Protein AF-A0A6A4AUQ0-F1 (afdb_monomer)

Solvent-accessible surface area (backbone atoms only — not comparable to full-atom values): 6486 Å² total; per-residue (Å²): 139,89,86,76,81,77,46,74,58,67,99,70,94,49,75,67,59,65,53,58,69,72,72,79,63,72,70,46,73,42,53,32,91,55,49,77,44,61,70,59,41,46,53,46,26,68,66,72,34,41,33,36,43,28,45,26,44,91,48,53,50,71,60,46,48,56,43,51,46,50,27,61,69,42,98,41,94,38,50,38,28,57,34,85,76,28,27,64,53,75,83,98,38,68,43,75,63,71,73,36,57,63,58,62,56,69,79,115

Foldseek 3Di:
DDPFPWDWDAPDDDPVVVVVVVPDADEAEDDQVCLPVLVVLQVNLVVQGEYEREHHLQDALVVSVVSVVSSCPHPHRHTYIYGQDFHDDDPPDGDGDPVSVVVNVPPD

InterPro domains:
  IPR006218 DAHP synthetase I/KDSA [PF00793] (26-104)
  IPR006269 3-deoxy-8-phosphooctulonate synthase [PTHR21057] (27-106)
  IPR013785 Aldolase-type TIM barrel [G3DSA:3.20.20.70] (16-108)

Mean predicted aligned error: 8.59 Å

Structure (mmCIF, N/CA/C/O backbone):
data_AF-A0A6A4AUQ0-F1
#
_entry.id   AF-A0A6A4AUQ0-F1
#
loop_
_atom_site.group_PDB
_atom_site.id
_atom_site.type_symbol
_atom_site.label_atom_id
_atom_site.label_alt_id
_atom_site.label_comp_id
_atom_site.label_asym_id
_atom_site.label_entity_id
_atom_site.label_seq_id
_atom_site.pdbx_PDB_ins_code
_atom_site.Cartn_x
_atom_site.Cartn_y
_atom_site.Cartn_z
_atom_site.occupancy
_atom_site.B_iso_or_equiv
_atom_site.auth_seq_id
_atom_site.auth_comp_id
_atom_site.auth_asym_id
_atom_site.auth_atom_id
_atom_site.pdbx_PDB_model_num
ATOM 1 N N . MET A 1 1 ? -14.450 -9.955 -18.196 1.00 26.66 1 MET A N 1
ATOM 2 C CA . MET A 1 1 ? -13.160 -10.447 -17.659 1.00 26.66 1 MET A CA 1
ATOM 3 C C . MET A 1 1 ? -12.853 -9.687 -16.373 1.00 26.66 1 MET A C 1
ATOM 5 O O . MET A 1 1 ? -12.638 -8.486 -16.428 1.00 26.66 1 MET A O 1
ATOM 9 N N . ARG A 1 2 ? -12.979 -10.337 -15.208 1.00 23.33 2 ARG A N 1
ATOM 10 C CA . ARG A 1 2 ? -13.065 -9.689 -13.885 1.00 23.33 2 ARG A CA 1
ATOM 11 C C . ARG A 1 2 ? -11.910 -10.175 -13.001 1.00 23.33 2 ARG A C 1
ATOM 13 O O . ARG A 1 2 ? -12.108 -11.018 -12.141 1.00 23.33 2 ARG A O 1
ATOM 20 N N . PHE A 1 3 ? -10.703 -9.664 -13.241 1.00 23.50 3 PHE A N 1
ATOM 21 C CA . PHE A 1 3 ? -9.545 -9.862 -12.360 1.00 23.50 3 PHE A CA 1
ATOM 22 C C . PHE A 1 3 ? -9.271 -8.558 -11.600 1.00 23.50 3 PHE A C 1
ATOM 24 O O . PHE A 1 3 ? -8.376 -7.795 -11.942 1.00 23.50 3 PHE A O 1
ATOM 31 N N . LEU A 1 4 ? -10.082 -8.274 -10.578 1.00 27.77 4 LEU A N 1
ATOM 32 C CA . LEU A 1 4 ? -9.727 -7.303 -9.540 1.00 27.77 4 LEU A CA 1
ATOM 33 C C . LEU A 1 4 ? -9.324 -8.115 -8.304 1.00 27.77 4 LEU A C 1
ATOM 35 O O . LEU A 1 4 ? -10.179 -8.569 -7.547 1.00 27.77 4 LEU A O 1
ATOM 39 N N . LEU A 1 5 ? -8.023 -8.346 -8.128 1.00 32.12 5 LEU A N 1
ATOM 40 C CA . LEU A 1 5 ? -7.460 -8.916 -6.901 1.00 32.12 5 LEU A CA 1
ATOM 41 C C . LEU A 1 5 ? -7.520 -7.851 -5.790 1.00 32.12 5 LEU A C 1
ATOM 43 O O . LEU A 1 5 ? -6.547 -7.163 -5.499 1.00 32.12 5 LEU A O 1
ATOM 47 N N . LEU A 1 6 ? -8.710 -7.681 -5.212 1.00 40.56 6 LEU A N 1
ATOM 48 C CA . LEU A 1 6 ? -8.962 -6.937 -3.978 1.00 40.56 6 LEU A CA 1
ATOM 49 C C . LEU A 1 6 ? -8.591 -7.837 -2.794 1.00 40.56 6 LEU A C 1
ATOM 51 O O . LEU A 1 6 ? -9.352 -8.735 -2.440 1.00 40.56 6 LEU A O 1
ATOM 55 N N . TYR A 1 7 ? -7.435 -7.606 -2.175 1.00 45.91 7 TYR A N 1
ATOM 56 C CA . TYR A 1 7 ? -7.102 -8.238 -0.899 1.00 45.91 7 TYR A CA 1
ATOM 57 C C . TYR A 1 7 ? -7.553 -7.336 0.253 1.00 45.91 7 TYR A C 1
ATOM 59 O O . TYR A 1 7 ? -6.978 -6.274 0.493 1.00 45.91 7 TYR A O 1
ATOM 67 N N . ALA A 1 8 ? -8.607 -7.763 0.949 1.00 46.47 8 ALA A N 1
ATOM 68 C CA . ALA A 1 8 ? -9.033 -7.181 2.216 1.00 46.47 8 ALA A CA 1
ATOM 69 C C . ALA A 1 8 ? -8.228 -7.820 3.354 1.00 46.47 8 ALA A C 1
ATOM 71 O O . ALA A 1 8 ? -8.193 -9.046 3.469 1.00 46.47 8 ALA A O 1
ATOM 72 N N . VAL A 1 9 ? -7.584 -6.993 4.175 1.00 49.81 9 VAL A N 1
ATOM 73 C CA . VAL A 1 9 ? -6.841 -7.425 5.362 1.00 49.81 9 VAL A CA 1
ATOM 74 C C . VAL A 1 9 ? -7.561 -6.819 6.569 1.00 49.81 9 VAL A C 1
ATOM 76 O O . VAL A 1 9 ? -7.485 -5.613 6.780 1.00 49.81 9 VAL A O 1
ATOM 79 N N . SER A 1 10 ? -8.308 -7.628 7.330 1.00 44.78 10 SER A N 1
ATOM 80 C CA . SER A 1 10 ? -8.867 -7.230 8.635 1.00 44.78 10 SER A CA 1
ATOM 81 C C . SER A 1 10 ? -8.485 -8.244 9.713 1.00 44.78 10 SER A C 1
ATOM 83 O O . SER A 1 10 ? -8.357 -9.439 9.443 1.00 44.78 10 SER A O 1
ATOM 85 N N . LYS A 1 11 ? -8.295 -7.759 10.946 1.00 43.72 11 LYS A N 1
ATOM 86 C CA . LYS A 1 11 ? -7.761 -8.528 12.084 1.00 43.72 11 LYS A CA 1
ATOM 87 C C . LYS A 1 11 ? -8.741 -9.525 12.730 1.00 43.72 11 LYS A C 1
ATOM 89 O O . LYS A 1 11 ? -8.339 -10.230 13.647 1.00 43.72 11 LYS A O 1
ATOM 94 N N . THR A 1 12 ? -10.001 -9.633 12.293 1.00 38.75 12 THR A N 1
ATOM 95 C CA . THR A 1 12 ? -10.969 -10.620 12.829 1.00 38.75 12 THR A CA 1
ATOM 96 C C . THR A 1 12 ? -12.005 -11.045 11.774 1.00 38.75 12 THR A C 1
ATOM 98 O O . THR A 1 12 ? -12.640 -10.182 11.174 1.00 38.75 12 TH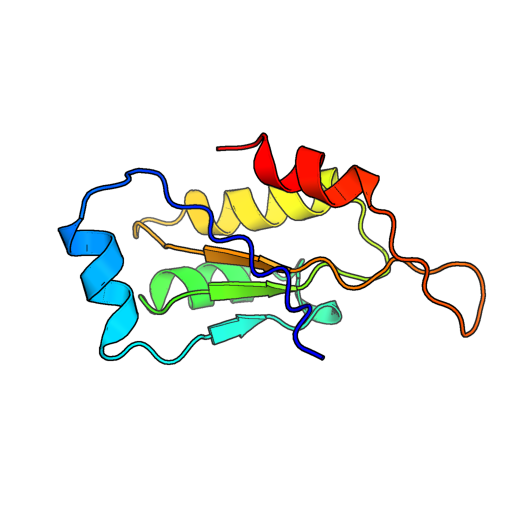R A O 1
ATOM 101 N N . PRO A 1 13 ? -12.251 -12.349 11.520 1.00 49.03 13 PRO A N 1
ATOM 102 C CA . PRO A 1 13 ? -13.268 -12.770 10.562 1.00 49.03 13 PRO A CA 1
ATOM 103 C C . PRO A 1 13 ? -14.548 -13.224 11.282 1.00 49.03 13 PRO A C 1
ATOM 105 O O . PRO A 1 13 ? -14.842 -14.415 11.336 1.00 49.03 13 PRO A O 1
ATOM 108 N N . SER A 1 14 ? -15.349 -12.294 11.811 1.00 49.00 14 SER A N 1
ATOM 109 C CA . SER A 1 14 ? -16.733 -12.612 12.205 1.00 49.00 14 SER A CA 1
ATOM 110 C C . SER A 1 14 ? -17.690 -12.409 11.017 1.00 49.00 14 SER A C 1
ATOM 112 O O . SER A 1 14 ? -17.559 -11.461 10.237 1.00 49.00 14 SER A O 1
ATOM 114 N N . LEU A 1 15 ? -18.668 -13.309 10.845 1.00 54.44 15 LEU A N 1
ATOM 115 C CA . LEU A 1 15 ? -19.675 -13.266 9.762 1.00 54.44 15 LEU A CA 1
ATOM 116 C C . LEU A 1 15 ? -20.440 -11.928 9.705 1.00 54.44 15 LEU A C 1
ATOM 118 O O . LEU A 1 15 ? -20.782 -11.446 8.624 1.00 54.44 15 LEU A O 1
ATOM 122 N N . LEU A 1 16 ? -20.627 -11.289 10.862 1.00 51.75 16 LEU A N 1
ATOM 123 C CA . LEU A 1 16 ? -21.245 -9.970 11.008 1.00 51.75 16 LEU A CA 1
ATOM 124 C C . LEU A 1 16 ? -20.388 -8.837 10.423 1.00 51.75 16 LEU A C 1
ATOM 126 O O . LEU A 1 16 ? -20.933 -7.934 9.791 1.00 51.75 16 LEU A O 1
ATOM 130 N N . GLN A 1 17 ? -19.054 -8.895 10.541 1.00 52.12 17 GLN A N 1
ATOM 131 C CA . GLN A 1 17 ? -18.185 -7.927 9.865 1.00 52.12 17 GLN A CA 1
ATOM 132 C C . GLN A 1 17 ? -18.243 -8.103 8.346 1.00 52.12 17 GLN A C 1
ATOM 134 O O . GLN A 1 17 ? -18.394 -7.105 7.652 1.00 52.12 17 GLN A O 1
ATOM 139 N N . LYS A 1 18 ? -18.239 -9.343 7.824 1.00 49.94 18 LYS A N 1
ATOM 140 C CA . LYS A 1 18 ? -18.433 -9.639 6.383 1.00 49.94 18 LYS A CA 1
ATOM 141 C C . LYS A 1 18 ? -19.714 -9.015 5.808 1.00 49.94 18 LYS A C 1
ATOM 143 O O . LYS A 1 18 ? -19.689 -8.497 4.694 1.00 49.94 18 LYS A O 1
ATOM 148 N N . LEU A 1 19 ? -20.807 -9.022 6.571 1.00 47.53 19 LEU A N 1
ATOM 149 C CA . LEU A 1 19 ? -22.075 -8.383 6.198 1.00 47.53 19 LEU A CA 1
ATOM 150 C C . LEU A 1 19 ? -22.034 -6.848 6.32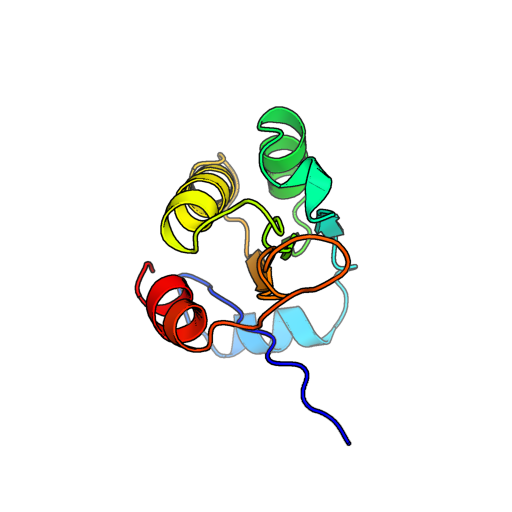5 1.00 47.53 19 LEU A C 1
ATOM 152 O O . LEU A 1 19 ? -22.632 -6.162 5.499 1.00 47.53 19 LEU A O 1
ATOM 156 N N . ARG A 1 20 ? -21.264 -6.297 7.276 1.00 44.38 20 ARG A N 1
ATOM 157 C CA . ARG A 1 20 ? -21.065 -4.844 7.475 1.00 44.38 20 ARG A CA 1
ATOM 158 C C . ARG A 1 20 ? -20.483 -4.142 6.241 1.00 44.38 20 ARG A C 1
ATOM 160 O O . ARG A 1 20 ? -20.849 -3.008 5.947 1.00 44.38 20 ARG A O 1
ATOM 167 N N . TRP A 1 21 ? -19.621 -4.829 5.494 1.00 46.72 21 TRP A N 1
ATOM 168 C CA . TRP A 1 21 ? -19.048 -4.357 4.225 1.00 46.72 21 TRP A CA 1
ATOM 169 C C . TRP A 1 21 ? -20.058 -4.255 3.088 1.00 46.72 21 TRP A C 1
ATOM 171 O O . TRP A 1 21 ? -19.864 -3.483 2.152 1.00 46.72 21 TRP A O 1
ATOM 181 N N . ARG A 1 22 ? -21.115 -5.067 3.157 1.00 44.81 22 ARG A N 1
ATOM 182 C CA . ARG A 1 22 ? -22.032 -5.31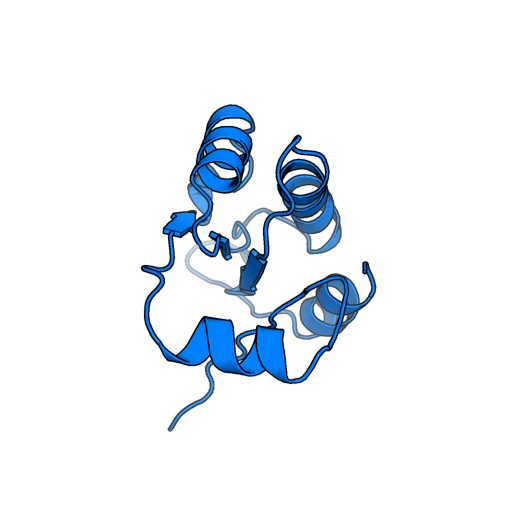2 2.047 1.00 44.81 22 ARG A CA 1
ATOM 183 C C . ARG A 1 22 ? -23.070 -4.212 1.876 1.00 44.81 22 ARG A C 1
ATOM 185 O O . ARG A 1 22 ? -23.674 -4.150 0.813 1.00 44.81 22 ARG A O 1
ATOM 192 N N . PHE A 1 23 ? -23.256 -3.360 2.889 1.00 39.94 23 PHE A N 1
ATOM 193 C CA . PHE A 1 23 ? -24.351 -2.399 2.884 1.00 39.94 23 PHE A CA 1
ATOM 194 C C . PHE A 1 23 ? -23.953 -0.959 2.575 1.00 39.94 23 PHE A C 1
ATOM 196 O O . PHE A 1 23 ? -24.474 -0.471 1.591 1.00 39.94 23 PHE A O 1
ATOM 203 N N . LEU A 1 24 ? -23.059 -0.256 3.279 1.00 48.12 24 LEU A N 1
ATOM 204 C CA . LEU A 1 24 ? -22.842 1.175 2.968 1.00 48.12 24 LEU A CA 1
ATOM 205 C C . LEU A 1 24 ? -21.570 1.751 3.612 1.00 48.12 24 LEU A C 1
ATOM 207 O O . LEU A 1 24 ? -21.631 2.441 4.627 1.00 48.12 24 LEU A O 1
ATOM 211 N N . LYS A 1 25 ? -20.396 1.549 3.008 1.00 54.34 25 LYS A N 1
ATOM 212 C CA . LYS A 1 25 ? -19.269 2.468 3.243 1.00 54.34 25 LYS A CA 1
ATOM 213 C C . LYS A 1 25 ? -18.605 2.845 1.929 1.00 54.34 25 LYS A C 1
ATOM 215 O O . LYS A 1 25 ? -18.019 2.003 1.256 1.00 54.34 25 LYS A O 1
ATOM 220 N N . THR A 1 26 ? -18.668 4.133 1.598 1.00 79.00 26 THR A N 1
ATOM 221 C CA . THR A 1 26 ? -17.855 4.753 0.550 1.00 79.00 26 THR A CA 1
ATOM 222 C C . THR A 1 26 ? -16.387 4.426 0.812 1.00 79.00 26 THR A C 1
ATOM 224 O O . THR A 1 26 ? -15.867 4.736 1.885 1.00 79.00 26 THR A O 1
ATOM 227 N N . ILE A 1 27 ? -15.730 3.772 -0.146 1.00 83.69 27 ILE A N 1
ATOM 228 C CA . ILE A 1 27 ? -14.311 3.420 -0.047 1.00 83.69 27 ILE A CA 1
ATOM 229 C C . ILE A 1 27 ? -13.489 4.690 -0.252 1.00 83.69 27 ILE A C 1
ATOM 231 O O . ILE A 1 27 ? -13.597 5.343 -1.289 1.00 83.69 27 ILE A O 1
ATOM 235 N N . PHE A 1 28 ? -12.640 5.019 0.716 1.00 89.25 28 PHE A N 1
ATOM 236 C CA . PHE A 1 28 ? -11.685 6.109 0.600 1.00 89.25 28 PHE A CA 1
ATOM 237 C C . PHE A 1 28 ? -10.408 5.587 -0.062 1.00 89.25 28 PHE A C 1
ATOM 239 O O . PHE A 1 28 ? -9.660 4.802 0.522 1.00 89.25 28 PHE A O 1
ATOM 246 N N . GLN A 1 29 ? -10.177 5.967 -1.317 1.00 92.62 29 GLN A N 1
ATOM 247 C CA . GLN A 1 29 ? -8.989 5.547 -2.058 1.00 92.62 29 GLN A CA 1
ATOM 248 C C . GLN A 1 29 ? -7.828 6.512 -1.837 1.00 92.62 29 GLN A C 1
ATOM 250 O O . GLN A 1 29 ? -7.959 7.709 -2.069 1.00 92.62 29 GLN A O 1
ATOM 255 N N . ILE A 1 30 ? -6.664 5.961 -1.495 1.00 94.69 30 ILE A N 1
ATOM 256 C CA . ILE A 1 30 ? -5.401 6.695 -1.461 1.00 94.69 30 ILE A CA 1
ATOM 257 C C . ILE A 1 30 ? -4.671 6.458 -2.789 1.00 94.69 30 ILE A C 1
ATOM 259 O O . ILE A 1 30 ? -4.348 5.308 -3.121 1.00 94.69 30 ILE A O 1
ATOM 263 N N . PRO A 1 31 ? -4.417 7.518 -3.578 1.00 95.12 31 PRO A 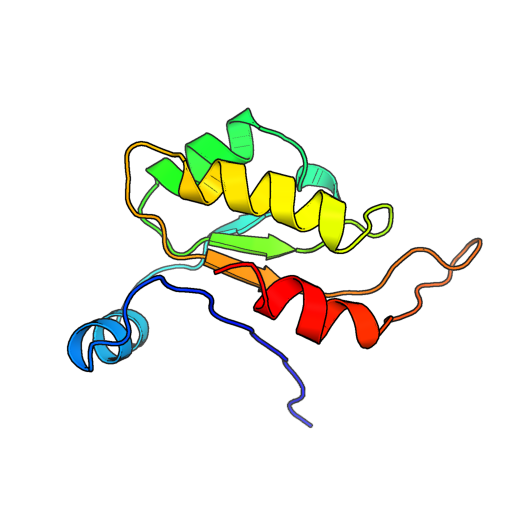N 1
ATOM 264 C CA . PRO A 1 31 ? -3.655 7.417 -4.814 1.00 95.12 31 PRO A CA 1
ATOM 265 C C . PRO A 1 31 ? -2.234 6.902 -4.573 1.00 95.12 31 PRO A C 1
ATOM 267 O O . PRO A 1 31 ? -1.600 7.221 -3.572 1.00 95.12 31 PRO A O 1
ATOM 270 N N . ALA A 1 32 ? -1.701 6.161 -5.545 1.00 93.81 32 ALA A N 1
ATOM 271 C CA . ALA A 1 32 ? -0.380 5.535 -5.463 1.00 93.81 32 ALA A CA 1
ATOM 272 C C . ALA A 1 32 ? 0.751 6.531 -5.151 1.00 93.81 32 ALA A C 1
ATOM 274 O O . ALA A 1 32 ? 1.641 6.234 -4.356 1.00 93.81 32 ALA A O 1
ATOM 275 N N . PHE A 1 33 ? 0.678 7.730 -5.730 1.00 93.94 33 PHE A N 1
ATOM 276 C CA . PHE A 1 33 ? 1.645 8.807 -5.517 1.00 93.94 33 PHE A CA 1
ATOM 277 C C . PHE A 1 33 ? 1.630 9.352 -4.078 1.00 93.94 33 PHE A C 1
ATOM 279 O O . PHE A 1 33 ? 2.661 9.745 -3.545 1.00 93.94 33 PHE A O 1
ATOM 286 N N . LEU A 1 34 ? 0.469 9.309 -3.416 1.00 95.00 34 LEU A N 1
ATOM 287 C CA . LEU A 1 34 ? 0.268 9.820 -2.058 1.00 95.00 34 LEU A CA 1
ATOM 288 C C . LEU A 1 34 ? 0.379 8.729 -0.984 1.00 95.00 34 LEU A C 1
ATOM 290 O O . LEU A 1 34 ? 0.182 8.999 0.197 1.00 95.00 34 LEU A O 1
ATOM 294 N N . SER A 1 35 ? 0.742 7.502 -1.366 1.00 92.69 35 SER A N 1
ATOM 295 C CA . SER A 1 35 ? 0.794 6.334 -0.474 1.00 92.69 35 SER A CA 1
ATOM 296 C C . SER A 1 35 ? 1.784 6.451 0.693 1.00 92.69 35 SER A C 1
ATOM 298 O O . SER A 1 35 ? 1.718 5.646 1.619 1.00 92.69 35 SER A O 1
ATOM 300 N N . ARG A 1 36 ? 2.688 7.443 0.683 1.00 92.94 36 ARG A N 1
ATOM 301 C CA . ARG A 1 36 ? 3.628 7.711 1.788 1.00 92.94 36 ARG A CA 1
ATOM 302 C C . ARG A 1 36 ? 3.280 8.920 2.655 1.00 92.94 36 ARG A C 1
ATOM 304 O O . ARG A 1 36 ? 4.003 9.167 3.620 1.00 92.94 36 ARG A O 1
ATOM 311 N N . GLN A 1 37 ? 2.235 9.677 2.327 1.00 95.19 37 GLN A N 1
ATOM 312 C CA . GLN A 1 37 ? 1.877 10.871 3.090 1.00 95.19 37 GLN A CA 1
ATOM 313 C C . GLN A 1 37 ? 1.247 10.457 4.419 1.00 95.19 37 GLN A C 1
ATOM 315 O O . GLN A 1 37 ? 0.115 9.978 4.455 1.00 95.19 37 GLN A O 1
ATOM 320 N N . THR A 1 38 ? 2.009 10.586 5.507 1.00 94.06 38 THR A N 1
ATOM 321 C CA . THR A 1 38 ? 1.598 10.127 6.843 1.00 94.06 38 THR A CA 1
ATOM 322 C C . THR A 1 38 ? 0.304 10.796 7.281 1.00 94.06 38 THR A C 1
ATOM 324 O O . THR A 1 38 ? -0.617 10.097 7.690 1.00 94.06 38 THR A O 1
ATOM 327 N N . ASP A 1 39 ? 0.204 12.113 7.118 1.00 94.38 39 ASP A N 1
ATOM 328 C CA . ASP A 1 39 ? -0.958 12.879 7.573 1.00 94.38 39 ASP A CA 1
ATOM 329 C C . ASP A 1 39 ? -2.227 12.458 6.828 1.00 94.38 39 ASP A C 1
ATOM 331 O O . ASP A 1 39 ? -3.280 12.276 7.436 1.00 94.38 39 ASP A O 1
ATOM 335 N N . LEU A 1 40 ? -2.109 12.187 5.522 1.00 94.12 40 LEU A N 1
ATOM 336 C CA . LEU A 1 40 ? -3.213 11.673 4.714 1.00 94.12 40 LEU A CA 1
ATOM 337 C C . LEU A 1 40 ? -3.641 10.272 5.162 1.00 94.12 40 LEU A C 1
ATOM 339 O O . LEU A 1 40 ? -4.835 9.998 5.241 1.00 94.12 40 LEU A O 1
ATOM 343 N N . LEU A 1 41 ? -2.685 9.383 5.449 1.00 93.00 41 LEU A N 1
ATOM 344 C CA . LEU A 1 41 ? -2.974 8.030 5.934 1.00 93.00 41 LEU A CA 1
ATOM 345 C C . LEU A 1 41 ? -3.701 8.082 7.283 1.00 93.00 41 LEU A C 1
ATOM 347 O O . LEU A 1 41 ? -4.727 7.429 7.452 1.00 93.00 41 LEU A O 1
ATOM 351 N N . VAL A 1 42 ? -3.213 8.898 8.217 1.00 92.94 42 VAL A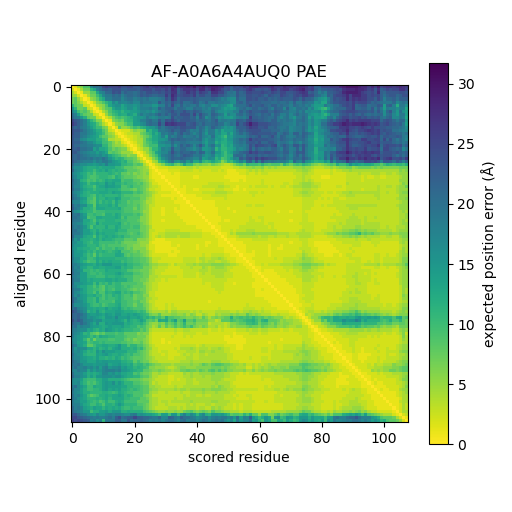 N 1
ATOM 352 C CA . VAL A 1 42 ? -3.820 9.056 9.545 1.00 92.94 42 VAL A CA 1
ATOM 353 C C . VAL A 1 42 ? -5.218 9.669 9.438 1.00 92.94 42 VAL A C 1
ATOM 355 O O . VAL A 1 42 ? -6.161 9.153 10.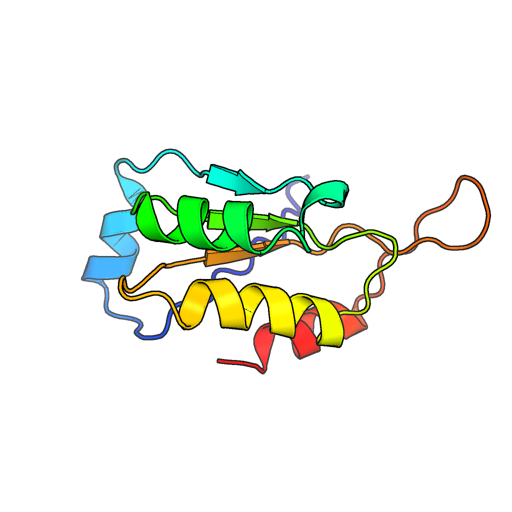039 1.00 92.94 42 VAL A O 1
ATOM 358 N N . ALA A 1 43 ? -5.397 10.711 8.623 1.00 92.00 43 ALA A N 1
ATOM 359 C CA . ALA A 1 43 ? -6.707 11.312 8.380 1.00 92.00 43 ALA A CA 1
ATOM 360 C C . ALA A 1 43 ? -7.690 10.315 7.737 1.00 92.00 43 ALA A C 1
ATOM 362 O O . ALA A 1 43 ? -8.851 10.226 8.145 1.00 92.00 43 ALA A O 1
ATOM 363 N N . ALA A 1 44 ? -7.222 9.522 6.768 1.00 91.25 44 ALA A N 1
ATOM 364 C CA . ALA A 1 44 ? -8.020 8.491 6.113 1.00 91.25 44 ALA A CA 1
ATOM 365 C C . ALA A 1 44 ? -8.467 7.403 7.097 1.00 91.25 44 ALA A C 1
ATOM 367 O O . ALA A 1 44 ? -9.636 7.019 7.083 1.00 91.25 44 ALA A O 1
ATOM 368 N N . ALA A 1 45 ? -7.577 6.948 7.977 1.00 90.25 45 ALA A N 1
ATOM 369 C CA . ALA A 1 45 ? -7.908 5.978 9.015 1.00 90.25 45 ALA A CA 1
ATOM 370 C C . ALA A 1 45 ? -8.927 6.535 10.027 1.00 90.25 45 ALA A C 1
ATOM 372 O O . ALA A 1 45 ? -9.961 5.921 10.306 1.00 90.25 45 ALA A O 1
ATOM 373 N N . ASN A 1 46 ? -8.732 7.777 10.473 1.00 89.88 46 ASN A N 1
ATOM 374 C CA . ASN A 1 46 ? -9.650 8.435 11.405 1.00 89.88 46 ASN A CA 1
ATOM 375 C C . ASN A 1 46 ? -11.051 8.684 10.810 1.00 89.88 46 ASN A C 1
ATOM 377 O O . ASN A 1 46 ? -12.037 8.717 11.553 1.00 89.88 46 ASN A O 1
ATOM 381 N N . SER A 1 47 ? -11.178 8.758 9.478 1.00 86.44 47 SER A N 1
ATOM 382 C CA . SER A 1 47 ? -12.467 8.930 8.785 1.00 86.44 47 SER A CA 1
ATOM 383 C C . SER A 1 47 ? -13.487 7.818 9.076 1.00 86.44 47 SER A C 1
ATOM 385 O O . SER A 1 47 ? -14.688 8.004 8.873 1.00 86.44 47 SER A O 1
ATOM 387 N N . GLY A 1 48 ? -13.034 6.645 9.539 1.00 82.31 48 GLY A N 1
ATOM 388 C CA . GLY A 1 48 ? -13.896 5.492 9.807 1.00 82.31 48 GLY A CA 1
ATOM 389 C C . GLY A 1 48 ? -14.456 4.813 8.570 1.00 82.31 48 GLY A C 1
ATOM 390 O O . GLY A 1 48 ? -15.330 3.948 8.695 1.00 82.31 48 GLY A O 1
ATOM 391 N N . ARG A 1 49 ? -14.005 5.210 7.382 1.00 84.88 49 ARG A N 1
ATOM 392 C CA . ARG A 1 49 ? -14.327 4.556 6.116 1.00 84.88 49 ARG A CA 1
ATOM 393 C C . ARG A 1 49 ? -13.312 3.460 5.821 1.00 84.88 49 ARG A C 1
ATOM 395 O O . ARG A 1 49 ? -12.220 3.442 6.375 1.00 84.88 49 ARG A O 1
ATOM 402 N N . LEU A 1 50 ? -13.688 2.556 4.921 1.00 87.19 50 LEU A N 1
ATOM 403 C CA . LEU A 1 50 ? -12.749 1.594 4.361 1.00 87.19 50 LEU A CA 1
ATOM 404 C C . LEU A 1 50 ? -11.667 2.335 3.585 1.00 87.19 50 LEU A C 1
ATOM 406 O O . LEU A 1 50 ? -12.000 3.071 2.653 1.00 87.19 50 LEU A O 1
ATOM 410 N N . VAL A 1 51 ? -10.400 2.102 3.913 1.00 90.94 51 VAL A N 1
ATOM 411 C CA . VAL A 1 51 ? -9.283 2.713 3.187 1.00 90.94 51 VAL A CA 1
ATOM 412 C C . VAL A 1 51 ? -8.741 1.731 2.155 1.00 90.94 51 VAL A C 1
ATOM 414 O O . VAL A 1 51 ? -8.337 0.625 2.491 1.00 90.94 51 VAL A O 1
ATOM 417 N N . ASN A 1 52 ? -8.698 2.128 0.887 1.00 93.00 52 ASN A N 1
ATOM 418 C CA . ASN A 1 52 ? -7.994 1.373 -0.146 1.00 93.00 52 ASN A CA 1
ATOM 419 C C . ASN A 1 52 ? -6.683 2.081 -0.496 1.00 93.00 52 ASN A C 1
ATOM 421 O O . ASN A 1 52 ? -6.679 3.125 -1.153 1.00 93.00 52 ASN A O 1
ATOM 425 N N . LEU A 1 53 ? -5.576 1.490 -0.058 1.00 93.69 53 LEU A N 1
ATOM 426 C CA . LEU A 1 53 ? -4.228 1.977 -0.282 1.00 93.69 53 LEU A CA 1
ATOM 427 C C . LEU A 1 53 ? -3.648 1.339 -1.548 1.00 93.69 53 LEU A C 1
ATOM 429 O O . LEU A 1 53 ? -3.405 0.132 -1.601 1.00 93.69 53 LEU A O 1
ATOM 433 N N . LYS A 1 54 ? -3.397 2.153 -2.577 1.00 94.88 54 LYS A N 1
ATOM 434 C CA . LYS A 1 54 ? -2.726 1.701 -3.804 1.00 94.88 54 LYS A CA 1
ATOM 435 C C . LYS A 1 54 ? -1.212 1.751 -3.627 1.00 94.88 54 LYS A C 1
ATOM 437 O O . LYS A 1 54 ? -0.679 2.774 -3.198 1.00 94.88 54 LYS A O 1
ATOM 442 N N . LYS A 1 55 ? -0.510 0.680 -4.006 1.00 93.69 55 LYS A N 1
ATOM 443 C CA . LYS A 1 55 ? 0.956 0.658 -3.987 1.00 93.69 55 LYS A CA 1
ATOM 444 C C . LYS A 1 55 ? 1.508 1.719 -4.938 1.00 93.69 55 LYS A C 1
ATOM 446 O O . LYS A 1 55 ? 1.080 1.811 -6.091 1.00 93.69 55 LYS A O 1
ATOM 451 N N . GLY A 1 56 ? 2.476 2.498 -4.464 1.00 93.69 56 GLY A N 1
ATOM 452 C CA . GLY A 1 56 ? 3.297 3.363 -5.311 1.00 93.69 56 GLY A CA 1
ATOM 453 C C . GLY A 1 56 ? 4.088 2.548 -6.337 1.00 93.69 56 GLY A C 1
ATOM 454 O O . GLY A 1 56 ? 4.602 1.473 -6.021 1.00 93.69 56 GLY A O 1
ATOM 455 N N . GLN A 1 57 ? 4.231 3.066 -7.558 1.00 93.44 57 GLN A N 1
ATOM 456 C CA . GLN A 1 57 ? 5.039 2.406 -8.593 1.00 93.44 57 GLN A CA 1
ATOM 457 C C . GLN A 1 57 ? 6.527 2.337 -8.215 1.00 93.44 57 GLN A C 1
ATOM 459 O O . GLN A 1 57 ? 7.245 1.463 -8.682 1.00 93.44 57 GLN A O 1
ATOM 464 N N . MET A 1 58 ? 6.975 3.234 -7.337 1.00 91.62 58 MET A N 1
ATOM 465 C CA . MET A 1 58 ? 8.353 3.309 -6.837 1.00 91.62 58 MET A CA 1
ATOM 466 C C . MET A 1 58 ? 8.551 2.529 -5.524 1.00 91.62 58 MET A C 1
ATOM 468 O O . MET A 1 58 ? 9.618 2.594 -4.925 1.00 91.62 58 MET A O 1
ATOM 472 N N . LEU A 1 59 ? 7.512 1.848 -5.021 1.00 92.06 59 LEU A N 1
ATOM 473 C CA . LEU A 1 59 ? 7.541 1.173 -3.722 1.00 92.06 59 LEU A CA 1
ATOM 474 C C . LEU A 1 59 ? 7.669 -0.339 -3.860 1.00 92.06 59 LEU A C 1
ATOM 476 O O . LEU A 1 59 ? 6.989 -0.962 -4.680 1.00 92.06 59 LEU A O 1
ATOM 480 N N . SER A 1 60 ? 8.463 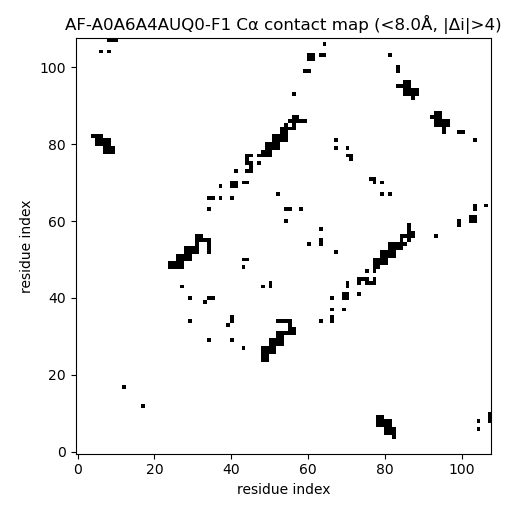-0.934 -2.971 1.00 92.06 60 SER A N 1
ATOM 481 C CA . SER A 1 60 ? 8.418 -2.371 -2.716 1.00 92.06 60 SER A CA 1
ATOM 482 C C . SER A 1 60 ? 7.171 -2.735 -1.899 1.00 92.06 60 SER A C 1
ATOM 484 O O . SER A 1 60 ? 6.566 -1.884 -1.234 1.00 92.06 60 SER A O 1
ATOM 486 N N . ALA A 1 61 ? 6.789 -4.015 -1.917 1.00 91.00 61 ALA A N 1
ATOM 487 C CA . ALA A 1 61 ? 5.729 -4.520 -1.044 1.00 91.00 61 ALA A CA 1
ATOM 488 C C . ALA A 1 61 ? 6.041 -4.267 0.442 1.00 91.00 61 ALA A C 1
ATOM 490 O O . ALA A 1 61 ? 5.164 -3.871 1.201 1.00 91.00 61 ALA A O 1
ATOM 491 N N . GLU A 1 62 ? 7.302 -4.421 0.848 1.00 91.00 62 GLU A N 1
ATOM 492 C CA . GLU A 1 62 ? 7.750 -4.225 2.232 1.00 91.00 62 GLU A CA 1
ATOM 493 C C . GLU A 1 62 ? 7.606 -2.771 2.686 1.00 91.00 62 GLU A C 1
ATOM 495 O O . GLU A 1 62 ? 7.112 -2.506 3.781 1.00 91.00 62 GLU A O 1
ATOM 500 N N . THR A 1 63 ? 7.940 -1.804 1.828 1.00 91.19 63 THR A N 1
ATOM 501 C CA . THR A 1 63 ? 7.730 -0.389 2.158 1.00 91.19 63 THR A CA 1
ATOM 502 C C . THR A 1 63 ? 6.242 -0.037 2.213 1.00 91.19 63 THR A C 1
ATOM 504 O O . THR A 1 63 ? 5.832 0.751 3.064 1.00 91.19 63 THR A O 1
ATOM 507 N N . MET A 1 64 ? 5.404 -0.641 1.362 1.00 91.75 64 MET A N 1
ATOM 508 C CA . MET A 1 64 ? 3.948 -0.460 1.430 1.00 91.75 64 MET A CA 1
ATOM 509 C C . MET A 1 64 ? 3.369 -0.946 2.766 1.00 91.75 64 MET A C 1
ATOM 511 O O . MET A 1 64 ? 2.459 -0.317 3.307 1.00 91.75 64 MET A O 1
ATOM 515 N N . LEU A 1 65 ? 3.929 -2.010 3.344 1.00 91.12 65 LEU A N 1
ATOM 516 C CA . LEU A 1 65 ? 3.518 -2.509 4.656 1.00 91.12 65 LEU A CA 1
ATOM 517 C C . LEU A 1 65 ? 3.802 -1.513 5.785 1.00 91.12 65 LEU A C 1
ATOM 519 O O . LEU A 1 65 ? 3.062 -1.483 6.761 1.00 91.12 65 LEU A O 1
ATOM 523 N N . LEU A 1 66 ? 4.811 -0.646 5.656 1.00 92.00 66 LEU A N 1
ATOM 524 C CA . LEU A 1 66 ? 5.034 0.441 6.617 1.00 92.00 66 LEU A CA 1
ATOM 525 C C . LEU A 1 66 ? 3.908 1.484 6.562 1.00 92.00 66 LEU A C 1
ATOM 527 O O . LEU A 1 66 ? 3.495 2.001 7.597 1.00 92.00 66 LEU A O 1
ATOM 531 N N . ALA A 1 67 ? 3.374 1.773 5.372 1.00 91.81 67 ALA A N 1
ATOM 532 C CA . ALA A 1 67 ? 2.202 2.636 5.226 1.00 91.81 67 ALA A CA 1
ATOM 533 C C . ALA A 1 67 ? 0.927 1.960 5.761 1.00 91.81 67 ALA A C 1
ATOM 535 O O . ALA A 1 67 ? 0.136 2.605 6.446 1.00 91.81 67 ALA A O 1
ATOM 536 N N . ALA A 1 68 ? 0.766 0.652 5.538 1.00 91.00 68 ALA A N 1
ATOM 537 C CA . ALA A 1 68 ? -0.317 -0.131 6.137 1.00 91.00 68 ALA A CA 1
ATOM 538 C C . ALA A 1 68 ? -0.234 -0.154 7.675 1.00 91.00 68 ALA A C 1
ATOM 540 O O . ALA A 1 68 ? -1.244 0.022 8.350 1.00 91.00 68 ALA A O 1
ATOM 541 N N . LYS A 1 69 ? 0.975 -0.266 8.245 1.00 90.75 69 LYS A N 1
ATOM 542 C CA . LYS A 1 69 ? 1.204 -0.142 9.693 1.00 90.75 69 LYS A CA 1
ATOM 543 C C . LYS A 1 69 ? 0.724 1.199 10.233 1.00 90.75 69 LYS A C 1
ATOM 545 O O . LYS A 1 69 ? 0.089 1.216 11.276 1.00 90.75 69 LYS A O 1
ATOM 550 N N . LYS A 1 70 ? 0.956 2.306 9.520 1.00 90.81 70 LYS A N 1
ATOM 551 C CA . LYS A 1 70 ? 0.451 3.628 9.931 1.00 90.81 70 LYS A CA 1
ATOM 552 C C . LYS A 1 70 ? -1.076 3.668 9.995 1.00 90.81 70 LYS A C 1
ATOM 554 O O . LYS A 1 70 ? -1.606 4.219 10.949 1.00 90.81 70 LYS A O 1
ATOM 559 N N . LEU A 1 71 ? -1.763 3.045 9.033 1.00 88.38 71 LEU A N 1
ATOM 560 C CA . LEU A 1 71 ? -3.224 2.888 9.069 1.00 88.38 71 LEU A CA 1
ATOM 561 C C . LEU A 1 71 ? -3.677 2.011 10.247 1.00 88.38 71 LEU A C 1
ATOM 563 O O . LEU A 1 71 ? -4.700 2.287 10.855 1.00 88.38 71 LEU A O 1
ATOM 567 N N . ALA A 1 72 ? -2.912 0.969 10.581 1.00 87.06 72 ALA A N 1
ATOM 568 C CA . ALA A 1 72 ? -3.233 0.048 11.671 1.00 87.06 72 ALA A CA 1
ATOM 569 C C . ALA A 1 72 ? -2.902 0.590 13.076 1.00 87.06 72 ALA A C 1
ATOM 571 O O . ALA A 1 72 ? -3.448 0.097 14.058 1.00 87.06 72 ALA A O 1
ATOM 572 N N . MET A 1 73 ? -1.977 1.548 13.190 1.00 85.88 73 MET A N 1
ATOM 573 C CA . MET A 1 73 ? -1.518 2.127 14.464 1.00 85.88 73 MET A CA 1
ATOM 574 C C . MET A 1 73 ? -2.299 3.383 14.873 1.00 85.88 73 MET A C 1
ATOM 576 O O . MET A 1 73 ? -1.980 3.995 15.891 1.00 85.88 73 MET A O 1
ATOM 580 N N . THR A 1 74 ? -3.311 3.793 14.106 1.00 84.31 74 THR A N 1
ATOM 581 C CA . THR A 1 74 ? -4.200 4.883 14.521 1.00 84.31 74 THR A CA 1
ATOM 582 C C . THR A 1 74 ? -5.111 4.460 15.669 1.00 84.31 74 THR A C 1
ATOM 584 O O . THR A 1 74 ? -5.412 3.283 15.834 1.00 84.31 74 THR A O 1
ATOM 587 N N . GLN A 1 75 ? -5.616 5.436 16.429 1.00 75.62 75 GLN A N 1
ATOM 588 C CA . GLN A 1 75 ? -6.511 5.195 17.571 1.00 75.62 75 GLN A CA 1
ATOM 589 C C . GLN A 1 75 ? -7.793 4.436 17.194 1.00 75.62 75 GLN A C 1
ATOM 591 O O . GLN A 1 75 ? -8.410 3.798 18.044 1.00 75.62 75 GLN A O 1
ATOM 596 N N . ARG A 1 76 ? -8.204 4.507 15.923 1.00 75.94 76 ARG A N 1
ATOM 597 C CA . ARG A 1 76 ? -9.372 3.805 15.402 1.00 75.94 76 ARG A CA 1
ATOM 598 C C . ARG A 1 76 ? -8.964 2.526 14.683 1.00 75.94 76 ARG A C 1
ATOM 600 O O . ARG A 1 76 ? -8.116 2.567 13.791 1.00 75.94 76 ARG A O 1
ATOM 607 N N . ASP A 1 77 ? -9.648 1.429 15.014 1.00 76.12 77 ASP A N 1
ATOM 608 C CA . ASP A 1 77 ? -9.546 0.183 14.257 1.00 76.12 77 ASP A CA 1
ATOM 609 C C . ASP A 1 77 ? -10.067 0.423 12.834 1.00 76.12 77 ASP A C 1
ATOM 611 O O . ASP A 1 77 ? -11.257 0.681 12.606 1.00 76.12 77 ASP A O 1
ATOM 615 N N . THR A 1 78 ? -9.127 0.462 11.896 1.00 78.00 78 THR A N 1
ATOM 616 C CA . THR A 1 78 ? -9.364 0.849 10.511 1.00 78.00 78 THR A CA 1
ATOM 617 C C . THR A 1 78 ? -9.201 -0.377 9.651 1.00 78.00 78 THR A C 1
ATOM 619 O O . THR A 1 78 ? -8.102 -0.906 9.501 1.00 78.00 78 THR A O 1
ATOM 622 N N . ASP A 1 79 ? -10.294 -0.796 9.030 1.00 85.00 79 ASP A N 1
ATOM 623 C CA . ASP A 1 79 ? -10.210 -1.828 8.022 1.00 85.00 79 ASP A CA 1
ATOM 624 C C . ASP A 1 79 ? -9.643 -1.235 6.713 1.00 85.00 79 ASP A C 1
ATOM 626 O O . ASP A 1 79 ? -10.095 -0.179 6.242 1.00 85.00 79 ASP A O 1
ATOM 630 N N . PHE A 1 80 ? -8.671 -1.913 6.095 1.00 87.81 80 PHE A N 1
ATOM 631 C CA . PHE A 1 80 ? -8.037 -1.441 4.863 1.00 87.81 80 PHE A CA 1
ATOM 632 C C . PHE A 1 80 ? -7.800 -2.542 3.821 1.00 87.81 80 PHE A C 1
ATOM 634 O O . PHE A 1 80 ? -7.798 -3.744 4.088 1.00 87.81 80 PHE A O 1
ATOM 641 N N . ILE A 1 81 ? -7.608 -2.091 2.585 1.00 90.25 81 ILE A N 1
ATOM 642 C CA . ILE A 1 81 ? -7.316 -2.898 1.404 1.00 90.25 81 ILE A CA 1
ATOM 643 C C . ILE A 1 81 ? -5.971 -2.446 0.853 1.00 90.25 81 ILE A C 1
ATOM 645 O O . ILE A 1 81 ? -5.726 -1.245 0.719 1.00 90.25 81 ILE A O 1
ATOM 649 N N . LEU A 1 82 ? -5.128 -3.406 0.483 1.00 92.19 82 LEU A N 1
ATOM 650 C CA . LEU A 1 82 ? -3.870 -3.146 -0.210 1.00 92.19 82 LEU A CA 1
ATOM 651 C C . LEU A 1 82 ? -4.027 -3.538 -1.680 1.00 92.19 82 LEU A C 1
ATOM 653 O O . LEU A 1 82 ? -4.346 -4.684 -1.992 1.00 92.19 82 LEU A O 1
ATOM 657 N N . THR A 1 83 ? -3.812 -2.583 -2.585 1.00 93.00 83 THR A N 1
ATOM 658 C CA . THR A 1 83 ? -3.927 -2.809 -4.032 1.00 93.00 83 THR A CA 1
ATOM 659 C C . THR A 1 83 ? -2.551 -2.776 -4.691 1.00 93.00 83 THR A C 1
ATOM 661 O O . THR A 1 83 ? -1.915 -1.720 -4.765 1.00 93.00 83 THR A O 1
ATOM 664 N N . GLU A 1 84 ? -2.118 -3.924 -5.213 1.00 92.62 84 GLU A N 1
ATOM 665 C CA . GLU A 1 84 ? -0.993 -4.024 -6.147 1.00 92.62 84 GLU A CA 1
ATOM 666 C C . GLU A 1 84 ? -1.407 -3.464 -7.515 1.00 92.62 84 GLU A C 1
ATOM 668 O O . GLU A 1 84 ? -2.523 -3.698 -7.981 1.00 92.62 84 GLU A O 1
ATOM 673 N N . ARG A 1 85 ? -0.525 -2.692 -8.151 1.00 94.44 85 ARG A N 1
ATOM 674 C CA . ARG A 1 85 ? -0.813 -2.052 -9.443 1.00 94.44 85 ARG A CA 1
ATOM 675 C C . ARG A 1 85 ? 0.421 -1.799 -10.309 1.00 94.44 85 ARG A C 1
ATOM 677 O O . ARG A 1 85 ? 0.405 -0.908 -11.158 1.00 94.44 85 ARG A O 1
ATOM 684 N N . GLY A 1 86 ? 1.477 -2.564 -10.069 1.00 94.00 86 GLY A N 1
ATOM 685 C CA . GLY A 1 86 ? 2.718 -2.510 -10.816 1.00 94.00 86 GLY A CA 1
ATOM 686 C C . GLY A 1 86 ? 3.788 -1.649 -10.154 1.00 94.00 86 GLY A C 1
ATOM 687 O O . GLY A 1 86 ? 3.517 -0.732 -9.371 1.00 94.00 86 GLY A O 1
ATOM 688 N N . SER A 1 87 ? 5.027 -1.971 -10.492 1.00 94.44 87 SER A N 1
ATOM 689 C CA 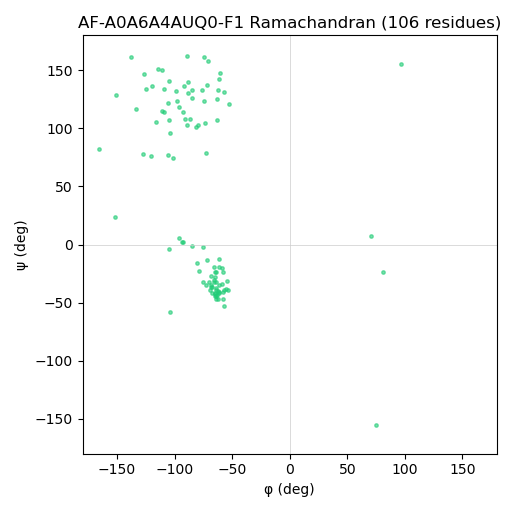. SER A 1 87 ? 6.229 -1.210 -10.167 1.00 94.44 87 SER A CA 1
ATOM 690 C C . SER A 1 87 ? 6.849 -0.672 -11.454 1.00 94.44 87 SER A C 1
ATOM 692 O O . SER A 1 87 ? 6.686 -1.292 -12.503 1.00 94.44 87 SER A O 1
ATOM 694 N N . MET A 1 88 ? 7.547 0.463 -11.384 1.00 95.38 88 MET A N 1
ATOM 695 C CA . MET A 1 88 ? 8.282 0.993 -12.539 1.00 95.38 88 MET A CA 1
ATOM 696 C C . MET A 1 88 ? 9.287 -0.034 -13.056 1.00 95.38 88 MET A C 1
ATOM 698 O O . MET A 1 88 ? 10.061 -0.590 -12.276 1.00 95.38 88 MET A O 1
ATOM 702 N N . PHE A 1 89 ? 9.266 -0.257 -14.367 1.00 95.56 89 PHE A N 1
ATOM 703 C CA . PHE A 1 89 ? 10.190 -1.137 -15.067 1.00 95.56 89 PHE A CA 1
ATOM 704 C C . PHE A 1 89 ? 10.817 -0.368 -16.229 1.00 95.56 89 PHE A C 1
ATOM 706 O O . PHE A 1 89 ? 10.393 -0.474 -17.371 1.00 95.56 89 PHE A O 1
ATOM 713 N N . GLY A 1 90 ? 11.796 0.478 -15.905 1.00 93.62 90 GLY A N 1
ATOM 714 C CA . GLY A 1 90 ? 12.327 1.451 -16.856 1.00 93.62 90 GLY A CA 1
ATOM 715 C C . GLY A 1 90 ? 11.375 2.629 -17.081 1.00 93.62 90 GLY A C 1
ATOM 716 O O . GLY A 1 90 ? 10.575 2.985 -16.210 1.00 93.62 90 GLY A O 1
ATOM 717 N N . TYR A 1 91 ? 11.510 3.270 -18.239 1.00 93.19 91 TYR A N 1
ATOM 718 C CA . TYR A 1 91 ? 10.701 4.423 -18.625 1.00 93.19 91 TYR A CA 1
ATOM 719 C C . TYR A 1 91 ? 9.469 3.975 -19.408 1.00 93.19 91 TYR A C 1
ATOM 721 O O . TYR A 1 91 ? 9.571 3.138 -20.293 1.00 93.19 91 TYR A O 1
ATOM 729 N N . GLY A 1 92 ? 8.307 4.547 -19.093 1.00 94.31 92 GLY A N 1
ATOM 730 C CA . GLY A 1 92 ? 7.048 4.258 -19.790 1.00 94.31 92 GLY A CA 1
ATOM 731 C C . GLY A 1 92 ? 6.335 2.980 -19.339 1.00 94.31 92 GLY A C 1
ATOM 732 O O . GLY A 1 92 ? 5.111 2.932 -19.423 1.00 94.31 92 GLY A O 1
ATOM 733 N N . ASP A 1 93 ? 7.059 2.013 -18.766 1.00 95.62 93 ASP A N 1
ATOM 734 C CA . ASP A 1 93 ? 6.514 0.690 -18.454 1.00 95.62 93 ASP A CA 1
ATOM 735 C C . ASP A 1 93 ? 6.343 0.393 -16.958 1.00 95.62 93 ASP A C 1
ATOM 737 O O . ASP A 1 93 ? 7.074 0.867 -16.078 1.00 95.62 93 ASP A O 1
ATOM 741 N N . LEU A 1 94 ? 5.343 -0.449 -16.676 1.00 96.06 94 LEU A N 1
ATOM 742 C CA . LEU A 1 94 ? 5.054 -1.001 -15.357 1.00 96.06 94 LEU A CA 1
ATOM 743 C C . LEU A 1 94 ? 5.016 -2.524 -15.429 1.00 96.06 94 LEU A C 1
ATOM 745 O O . LEU A 1 94 ? 4.325 -3.097 -16.268 1.00 96.06 94 LEU A O 1
AT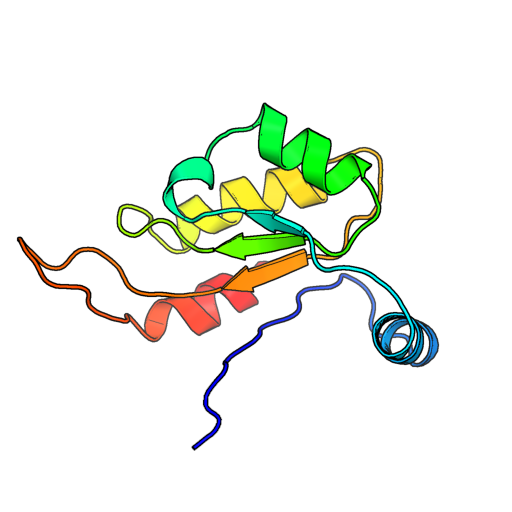OM 749 N N . VAL A 1 95 ? 5.676 -3.178 -14.479 1.00 95.25 95 VAL A N 1
ATOM 750 C CA . VAL A 1 95 ? 5.604 -4.631 -14.310 1.00 95.25 95 VAL A CA 1
ATOM 751 C C . VAL A 1 95 ? 4.822 -4.978 -13.051 1.00 95.25 95 VAL A C 1
ATOM 753 O O . VAL A 1 95 ? 5.044 -4.404 -11.981 1.00 95.25 95 VAL A O 1
ATOM 756 N N . VAL A 1 96 ? 3.896 -5.930 -13.161 1.00 94.44 96 VAL A N 1
ATOM 757 C CA . VAL A 1 96 ? 3.188 -6.484 -12.003 1.00 94.44 96 VAL A CA 1
ATOM 758 C C . VAL A 1 96 ? 3.989 -7.659 -11.460 1.00 94.44 96 VAL A C 1
ATOM 760 O O . VAL A 1 96 ? 3.965 -8.756 -12.009 1.00 94.44 96 VAL A O 1
ATOM 763 N N . ASP A 1 97 ? 4.693 -7.431 -10.355 1.00 92.81 97 ASP A N 1
ATOM 764 C CA . ASP A 1 97 ? 5.401 -8.494 -9.650 1.00 92.81 97 ASP A CA 1
ATOM 765 C C . ASP A 1 97 ? 4.438 -9.276 -8.742 1.00 92.81 97 ASP A C 1
ATOM 767 O O . ASP A 1 97 ? 4.103 -8.847 -7.634 1.00 92.81 97 ASP A O 1
ATOM 771 N N . ALA A 1 98 ? 4.000 -10.452 -9.199 1.00 91.44 98 ALA A N 1
ATOM 772 C CA . ALA A 1 98 ? 3.079 -11.312 -8.453 1.00 91.44 98 ALA A CA 1
ATOM 773 C C . ALA A 1 98 ? 3.640 -11.782 -7.096 1.00 91.44 98 ALA A C 1
ATOM 775 O O . ALA A 1 98 ? 2.861 -12.137 -6.209 1.00 91.44 98 ALA A O 1
ATOM 776 N N . ARG A 1 99 ? 4.964 -11.725 -6.879 1.00 91.19 99 ARG A N 1
ATOM 777 C CA . ARG A 1 99 ? 5.597 -12.049 -5.586 1.00 91.19 99 ARG A CA 1
ATOM 778 C C . ARG A 1 99 ? 5.214 -11.050 -4.491 1.00 91.19 99 ARG A C 1
ATOM 780 O O . ARG A 1 99 ? 5.320 -11.373 -3.309 1.00 91.19 99 ARG A O 1
ATOM 787 N N . ASN A 1 100 ? 4.728 -9.862 -4.853 1.00 90.62 100 ASN A N 1
ATOM 788 C CA . ASN A 1 100 ? 4.247 -8.875 -3.889 1.00 90.62 100 ASN A CA 1
ATOM 789 C C . ASN A 1 100 ? 2.942 -9.301 -3.209 1.00 90.62 100 ASN A C 1
ATOM 791 O O . ASN A 1 100 ? 2.753 -9.003 -2.035 1.00 90.62 100 ASN A O 1
ATOM 795 N N . LEU A 1 101 ? 2.061 -10.031 -3.898 1.00 89.12 101 LEU A N 1
ATOM 796 C CA . LEU A 1 101 ? 0.769 -10.463 -3.352 1.00 89.12 101 LEU A CA 1
ATOM 797 C C . LEU A 1 101 ? 0.908 -11.285 -2.053 1.00 89.12 101 LEU A C 1
ATOM 799 O O . LEU A 1 101 ? 0.310 -10.897 -1.046 1.00 89.12 101 LEU A O 1
ATOM 803 N N . PRO A 1 102 ? 1.711 -12.370 -1.999 1.00 90.06 102 PRO A N 1
ATOM 804 C CA . PRO A 1 102 ? 1.901 -13.118 -0.759 1.00 90.06 102 PRO A CA 1
ATOM 805 C C . PRO A 1 102 ? 2.620 -12.300 0.321 1.00 90.06 102 PRO A C 1
ATOM 807 O O . PRO A 1 102 ? 2.308 -12.460 1.499 1.00 90.06 102 PRO A O 1
ATOM 810 N N . LYS A 1 103 ? 3.535 -11.392 -0.051 1.00 89.56 103 LYS A N 1
ATOM 811 C CA . LYS A 1 103 ? 4.206 -10.494 0.905 1.00 89.56 103 LYS A CA 1
ATOM 812 C C . LYS A 1 103 ? 3.219 -9.534 1.572 1.00 89.56 103 LYS A C 1
ATOM 814 O O . LYS A 1 103 ? 3.227 -9.417 2.792 1.00 89.56 103 LYS A O 1
ATOM 819 N N . LEU A 1 104 ? 2.341 -8.905 0.789 1.00 86.88 104 LEU A N 1
ATOM 820 C CA . LEU A 1 104 ? 1.299 -8.005 1.292 1.00 86.88 104 LEU A CA 1
ATOM 821 C C . LEU A 1 104 ? 0.280 -8.743 2.172 1.00 86.88 104 LEU A C 1
ATOM 823 O O . LEU A 1 104 ? -0.224 -8.169 3.133 1.00 86.88 104 LEU A O 1
ATOM 827 N N . ARG A 1 105 ? 0.011 -10.022 1.878 1.00 83.06 105 ARG A N 1
ATOM 828 C CA . ARG A 1 105 ? -0.885 -10.870 2.675 1.00 83.06 105 ARG A CA 1
ATOM 829 C C . ARG A 1 105 ? -0.284 -11.294 4.019 1.00 83.06 105 ARG A C 1
ATOM 831 O O . ARG A 1 105 ? -1.028 -11.440 4.975 1.00 83.06 105 ARG A O 1
ATOM 838 N N . ARG A 1 106 ? 1.030 -11.533 4.102 1.00 67.50 106 ARG A N 1
ATOM 839 C CA . ARG A 1 106 ? 1.666 -12.171 5.274 1.00 67.50 106 ARG A CA 1
ATOM 840 C C . ARG A 1 106 ? 1.733 -11.287 6.525 1.00 67.50 106 ARG A C 1
ATOM 842 O O . ARG A 1 106 ? 2.064 -11.790 7.591 1.00 67.50 106 ARG A O 1
ATOM 849 N N . SER A 1 107 ? 1.485 -9.985 6.419 1.00 58.41 107 SER A N 1
ATOM 850 C CA . SER A 1 107 ? 1.780 -9.052 7.513 1.00 58.41 107 SER A CA 1
ATOM 851 C C . SER A 1 107 ? 0.720 -8.906 8.599 1.00 58.41 107 SER A C 1
ATOM 853 O O . SER A 1 107 ? 0.993 -8.162 9.540 1.00 58.41 107 SER A O 1
ATOM 855 N N . TYR A 1 108 ? -0.423 -9.592 8.518 1.00 47.59 108 TYR A N 1
ATOM 856 C CA . TYR A 1 108 ? -1.492 -9.507 9.518 1.00 47.59 108 TYR A CA 1
ATOM 857 C C . TYR A 1 108 ? -2.329 -10.779 9.578 1.00 47.59 108 TYR A C 1
ATOM 859 O O . TYR A 1 108 ? -2.653 -11.313 8.493 1.00 47.59 108 TYR A O 1
#

pLDDT: mean 78.65, std 21.19, range [23.33, 96.06]

Secondary structure (DSSP, 8-state):
------EEE-S---HHHHHHTTT----EEEPGGGTT-HHHHHHHHHTTSPEEEEPPTT--HHHHHHHHHHHHTSSS---EEEE---EE-SSS-EE--TTHHHHHHTT-

Organism: NCBI:txid129364

Nearest PDB structures (foldseek):
  3fs2-assembly1_B  TM=9.717E-01  e=9.726E-07  Brucella melitensis
  3qpy-assembly1_D  TM=9.440E-01  e=5.691E-07  Neisseria meningitidis MC58
  4lu0-assembly1_A  TM=9.428E-01  e=6.085E-07  Pseudomonas aeruginosa PAO1
  6mdy-assembly1_D  TM=9.684E-01  e=5.063E-05  Legionella pneumophila subsp. pneumophila str. Philadelphia 1
  1vr6-assembly1_C  TM=8.913E-01  e=3.622E-05  Thermotoga maritima

Radius of gyration: 14.04 Å; Cα contacts (8 Å, |Δi|>4): 165; chains: 1; bounding box: 37×26×37 Å

Sequence (108 aa):
MRFLLLYAVSKTPSLLQKLRWRFLKTIFQIPAFLSRQTDLLVAAANSGRLVNLKKGQMLSAETMLLAAKKLAMTQRDTDFILTERGSMFGYGDLVVDARNLPKLRRSY